Protein AF-A0A3M7QCR4-F1 (afdb_monomer_lite)

pLDDT: mean 70.13, std 14.11, range [39.06, 85.38]

Structure (mmCIF, N/CA/C/O backbone):
data_AF-A0A3M7QCR4-F1
#
_entry.id   AF-A0A3M7QCR4-F1
#
loop_
_atom_site.group_PDB
_atom_site.id
_atom_site.type_symbol
_atom_site.label_atom_id
_atom_site.label_alt_id
_atom_site.label_comp_id
_atom_site.label_asym_id
_atom_site.label_entity_id
_atom_site.label_seq_id
_atom_site.pdbx_PDB_ins_code
_atom_site.Cartn_x
_atom_site.Cartn_y
_atom_site.Cartn_z
_atom_site.occupancy
_atom_site.B_iso_or_equiv
_atom_site.auth_seq_id
_atom_site.auth_comp_id
_atom_site.auth_asym_id
_atom_site.auth_atom_id
_atom_site.pdbx_PDB_model_num
ATOM 1 N N . LYS A 1 1 ? -13.426 13.229 5.872 1.00 43.50 1 LYS A N 1
ATOM 2 C CA . LYS A 1 1 ? -12.928 11.834 5.905 1.00 43.50 1 LYS A CA 1
ATOM 3 C C . LYS A 1 1 ? -11.476 11.895 6.363 1.00 43.50 1 LYS A C 1
ATOM 5 O O . LYS A 1 1 ? -10.741 12.706 5.816 1.00 43.50 1 LYS A O 1
ATOM 10 N N . ASN A 1 2 ? -11.119 11.182 7.430 1.00 49.38 2 ASN A N 1
ATOM 11 C CA . ASN A 1 2 ? -9.786 11.215 8.039 1.00 49.38 2 ASN A CA 1
ATOM 12 C C . ASN A 1 2 ? -8.898 10.209 7.281 1.00 49.38 2 ASN A C 1
ATOM 14 O O . ASN A 1 2 ? -8.885 9.034 7.622 1.00 49.38 2 ASN A O 1
ATOM 18 N N . TYR A 1 3 ? -8.274 10.642 6.182 1.00 56.19 3 TYR A N 1
ATOM 19 C CA . TYR A 1 3 ? -7.534 9.762 5.257 1.00 56.19 3 TYR A CA 1
ATOM 20 C C . TYR A 1 3 ? -6.198 9.235 5.821 1.00 56.19 3 TYR A C 1
ATOM 22 O O . TYR A 1 3 ? -5.653 8.267 5.300 1.00 56.19 3 TYR A O 1
ATOM 30 N N . ASP A 1 4 ? -5.704 9.829 6.910 1.00 61.72 4 ASP A N 1
ATOM 31 C CA . ASP A 1 4 ? -4.441 9.461 7.562 1.00 61.72 4 ASP A CA 1
ATOM 32 C C . ASP A 1 4 ? -4.448 8.007 8.075 1.00 61.72 4 ASP A C 1
ATOM 34 O O . ASP A 1 4 ? -3.597 7.209 7.678 1.00 61.72 4 ASP A O 1
ATOM 38 N N . ASN A 1 5 ? -5.493 7.619 8.820 1.00 66.12 5 ASN A N 1
ATOM 39 C CA . ASN A 1 5 ? -5.667 6.243 9.301 1.00 66.12 5 ASN A CA 1
ATOM 40 C C . ASN A 1 5 ? -5.749 5.231 8.156 1.00 66.12 5 ASN A C 1
ATOM 42 O O . ASN A 1 5 ? -5.084 4.202 8.203 1.00 66.12 5 ASN A O 1
ATOM 46 N N . TYR A 1 6 ? -6.510 5.554 7.106 1.00 69.94 6 TYR A N 1
ATOM 47 C CA . TYR A 1 6 ? -6.704 4.647 5.977 1.00 69.94 6 TYR A CA 1
ATOM 48 C C . TYR A 1 6 ? -5.373 4.323 5.285 1.00 69.94 6 TYR A C 1
ATOM 50 O O . TYR A 1 6 ? -5.104 3.171 4.970 1.00 69.94 6 TYR A O 1
ATOM 58 N N . SER A 1 7 ? -4.492 5.316 5.122 1.00 73.19 7 SER A N 1
ATOM 59 C CA . SER A 1 7 ? -3.172 5.106 4.514 1.00 73.19 7 SER A CA 1
ATOM 60 C C . SER A 1 7 ? -2.248 4.210 5.355 1.00 73.19 7 SER A C 1
ATOM 62 O O . SER A 1 7 ? -1.520 3.385 4.801 1.00 73.19 7 SER A O 1
ATOM 64 N N . GLN A 1 8 ? -2.293 4.318 6.687 1.00 75.44 8 GLN A N 1
ATOM 65 C CA . GLN A 1 8 ? -1.507 3.459 7.578 1.00 75.44 8 GLN A CA 1
ATOM 66 C C . GLN A 1 8 ? -2.048 2.033 7.605 1.00 75.44 8 GLN A C 1
ATOM 68 O O . GLN A 1 8 ? -1.281 1.092 7.416 1.00 75.44 8 GLN A O 1
ATOM 73 N N . GLU A 1 9 ? -3.361 1.882 7.763 1.00 78.62 9 GLU A N 1
ATOM 74 C CA . GLU A 1 9 ? -4.028 0.582 7.794 1.00 78.62 9 GLU A CA 1
ATOM 75 C C . GLU A 1 9 ? -3.778 -0.205 6.503 1.00 78.62 9 GLU A C 1
ATOM 77 O O . GLU A 1 9 ? -3.486 -1.401 6.544 1.00 78.62 9 GLU A O 1
ATOM 82 N N . LEU A 1 10 ? -3.810 0.480 5.359 1.00 77.38 10 LEU A N 1
ATOM 83 C CA . LEU A 1 10 ? -3.570 -0.118 4.051 1.00 77.38 10 LEU A CA 1
ATOM 84 C C . LEU A 1 10 ? -2.084 -0.433 3.833 1.00 77.38 10 LEU A C 1
ATOM 86 O O . LEU A 1 10 ? -1.748 -1.474 3.274 1.00 77.38 10 LEU A O 1
ATOM 90 N N . LYS A 1 11 ? -1.170 0.394 4.350 1.00 77.75 11 LYS A N 1
ATOM 91 C CA . LYS A 1 11 ? 0.264 0.077 4.353 1.00 77.75 11 LYS A CA 1
ATOM 92 C C . LYS A 1 11 ? 0.563 -1.172 5.184 1.00 77.75 11 LYS A C 1
ATOM 94 O O . LYS A 1 11 ? 1.312 -2.033 4.732 1.00 77.75 11 LYS A O 1
ATOM 99 N N . GLU A 1 12 ? -0.015 -1.288 6.376 1.00 81.62 12 GLU A N 1
ATOM 100 C CA . GLU A 1 12 ? 0.134 -2.473 7.228 1.00 81.62 12 GLU A CA 1
ATOM 101 C C . GLU A 1 12 ? -0.482 -3.715 6.574 1.00 81.62 12 GLU A C 1
ATOM 103 O O . GLU A 1 12 ? 0.117 -4.790 6.615 1.00 81.62 12 GLU A O 1
ATOM 108 N N . ALA A 1 13 ? -1.620 -3.558 5.891 1.00 81.88 13 ALA A N 1
ATOM 109 C CA . ALA A 1 13 ? -2.211 -4.607 5.068 1.00 81.88 13 ALA A CA 1
ATOM 110 C C . ALA A 1 13 ? -1.249 -5.087 3.985 1.00 81.88 13 ALA A C 1
ATOM 112 O O . ALA A 1 13 ? -1.017 -6.288 3.845 1.00 81.88 13 ALA A O 1
ATOM 113 N N . CYS A 1 14 ? -0.678 -4.143 3.235 1.00 76.00 14 CYS A N 1
ATOM 114 C CA . CYS A 1 14 ? 0.242 -4.440 2.155 1.00 76.00 14 CYS A CA 1
ATOM 115 C C . CYS A 1 14 ? 1.493 -5.142 2.679 1.00 76.00 14 CYS A C 1
ATOM 117 O O . CYS A 1 14 ? 1.900 -6.129 2.091 1.00 76.00 14 CYS A O 1
ATOM 119 N N . LEU A 1 15 ? 2.054 -4.718 3.814 1.00 77.44 15 LEU A N 1
ATOM 120 C CA . LEU A 1 15 ? 3.196 -5.397 4.443 1.00 77.44 15 LEU A CA 1
ATOM 121 C C . LEU A 1 15 ? 2.847 -6.811 4.935 1.00 77.44 15 LEU A C 1
ATOM 123 O O . LEU A 1 15 ? 3.675 -7.714 4.879 1.00 77.44 15 LEU A O 1
ATOM 127 N N . ALA A 1 16 ? 1.621 -7.029 5.414 1.00 80.31 16 ALA A N 1
ATOM 128 C CA . ALA A 1 16 ? 1.168 -8.354 5.835 1.00 80.31 16 ALA A CA 1
ATOM 129 C C . ALA A 1 16 ? 0.913 -9.307 4.650 1.00 80.31 16 ALA A C 1
ATOM 131 O O . ALA A 1 16 ? 1.000 -10.528 4.812 1.00 80.31 16 ALA A O 1
ATOM 132 N N . PHE A 1 17 ? 0.576 -8.763 3.478 1.00 75.44 17 PHE A N 1
ATOM 133 C CA . PHE A 1 17 ? 0.349 -9.522 2.247 1.00 75.44 17 PHE A CA 1
ATOM 134 C C . PHE A 1 17 ? 1.632 -9.722 1.425 1.00 75.44 17 PHE A C 1
ATOM 136 O O . PHE A 1 17 ? 1.874 -10.831 0.944 1.00 75.44 17 PHE A O 1
ATOM 143 N N . ASP A 1 18 ? 2.488 -8.704 1.325 1.00 72.94 18 ASP A N 1
ATOM 144 C CA . ASP A 1 18 ? 3.772 -8.742 0.624 1.00 72.94 18 ASP A CA 1
ATOM 145 C C . ASP A 1 18 ? 4.811 -9.514 1.450 1.00 72.94 18 ASP A C 1
ATOM 147 O O . ASP A 1 18 ? 5.644 -8.960 2.164 1.00 72.94 18 ASP A O 1
ATOM 151 N N . ARG A 1 19 ? 4.777 -10.845 1.344 1.00 71.94 19 ARG A N 1
ATOM 152 C CA . ARG A 1 19 ? 5.758 -11.727 2.004 1.00 71.94 19 ARG A CA 1
ATOM 153 C C . ARG A 1 19 ? 7.193 -11.527 1.508 1.00 71.94 19 ARG A C 1
ATOM 155 O O . ARG A 1 19 ? 8.108 -12.075 2.120 1.00 71.94 19 ARG A O 1
ATOM 162 N N . GLN A 1 20 ? 7.382 -10.849 0.377 1.00 71.31 20 GLN A N 1
ATOM 163 C CA . GLN A 1 20 ? 8.680 -10.680 -0.276 1.00 71.31 20 GLN A CA 1
ATOM 164 C C . GLN A 1 20 ? 9.269 -9.276 -0.068 1.00 71.31 20 GLN A C 1
ATOM 166 O O . GLN A 1 20 ? 10.409 -9.056 -0.470 1.00 71.31 20 GLN A O 1
ATOM 171 N N . ASP A 1 21 ? 8.525 -8.367 0.570 1.00 67.81 21 ASP A N 1
ATOM 172 C CA . ASP A 1 21 ? 8.858 -6.951 0.767 1.00 67.81 21 ASP A CA 1
ATOM 173 C C . ASP A 1 21 ? 9.337 -6.280 -0.536 1.00 67.81 21 ASP A C 1
ATOM 175 O O . ASP A 1 21 ? 10.316 -5.535 -0.570 1.00 67.81 21 ASP A O 1
ATOM 179 N N . ILE A 1 22 ? 8.678 -6.598 -1.656 1.00 75.50 22 ILE A N 1
ATOM 180 C CA . ILE A 1 22 ? 9.052 -6.071 -2.979 1.00 75.50 22 ILE A CA 1
ATOM 181 C C . ILE A 1 22 ? 8.445 -4.691 -3.242 1.00 75.50 22 ILE A C 1
ATOM 183 O O . IL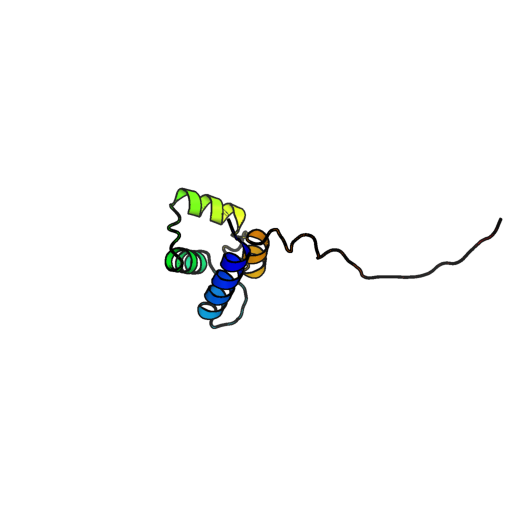E A 1 22 ? 8.944 -3.956 -4.098 1.00 75.50 22 ILE A O 1
ATOM 187 N N . GLY A 1 23 ? 7.379 -4.325 -2.523 1.00 78.19 23 GLY A N 1
ATOM 188 C CA . GLY A 1 23 ? 6.729 -3.017 -2.639 1.00 78.19 23 GLY A CA 1
ATOM 189 C C . GLY A 1 23 ? 5.960 -2.830 -3.951 1.00 78.19 23 GLY A C 1
ATOM 190 O O . GLY A 1 23 ? 5.583 -1.707 -4.302 1.00 78.19 23 GLY A O 1
ATOM 191 N N . VAL A 1 24 ? 5.724 -3.924 -4.678 1.00 81.81 24 VAL A N 1
ATOM 192 C CA . VAL A 1 24 ? 4.926 -3.974 -5.903 1.00 81.81 24 VAL A CA 1
ATOM 193 C C . VAL A 1 24 ? 3.930 -5.116 -5.795 1.00 81.81 24 VAL A C 1
ATOM 195 O O . VAL A 1 24 ? 4.297 -6.236 -5.459 1.00 81.81 24 VAL A O 1
ATOM 198 N N . MET A 1 25 ? 2.674 -4.831 -6.106 1.00 83.31 25 MET A N 1
ATOM 199 C CA . MET A 1 25 ? 1.586 -5.797 -6.030 1.00 83.31 25 MET A CA 1
ATOM 200 C C . MET A 1 25 ? 0.875 -5.904 -7.365 1.00 83.31 25 MET A C 1
ATOM 202 O O . MET A 1 25 ? 0.816 -4.952 -8.146 1.00 83.31 25 MET A O 1
ATOM 206 N N . ASP A 1 26 ? 0.326 -7.076 -7.636 1.00 85.19 26 ASP A N 1
ATOM 207 C CA . ASP A 1 26 ? -0.556 -7.269 -8.774 1.00 85.19 26 ASP A CA 1
ATOM 208 C C . ASP A 1 26 ? -1.969 -6.771 -8.429 1.00 85.19 26 ASP A C 1
ATOM 210 O O . ASP A 1 26 ? -2.371 -6.707 -7.265 1.00 85.19 26 ASP A O 1
ATOM 214 N N . PHE A 1 27 ? -2.739 -6.410 -9.455 1.00 83.00 27 PHE A N 1
ATOM 215 C CA . PHE A 1 27 ? -4.101 -5.891 -9.292 1.00 83.00 27 PHE A CA 1
ATOM 216 C C . PHE A 1 27 ? -5.003 -6.797 -8.443 1.00 83.00 27 PHE A C 1
ATOM 218 O O . PHE A 1 27 ? -5.794 -6.306 -7.640 1.00 83.00 27 PHE A O 1
ATOM 225 N N . ASP A 1 28 ? -4.859 -8.114 -8.592 1.00 83.62 28 ASP A N 1
ATOM 226 C CA . ASP A 1 28 ? -5.652 -9.079 -7.832 1.00 83.62 28 ASP A CA 1
ATOM 227 C C . ASP A 1 28 ? -5.316 -9.042 -6.333 1.00 83.62 28 ASP A C 1
ATOM 229 O O . ASP A 1 28 ? -6.218 -9.067 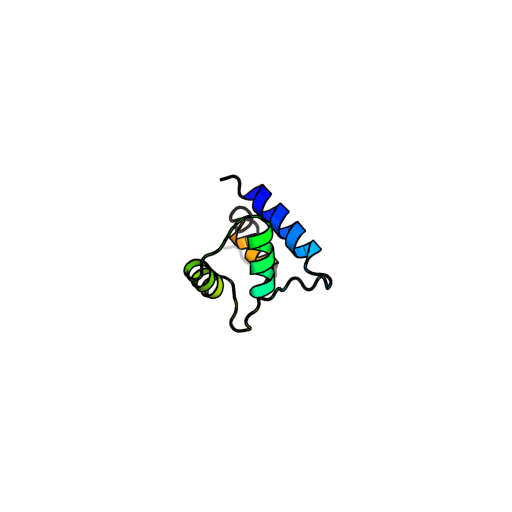-5.502 1.00 83.62 28 ASP A O 1
ATOM 233 N N . GLU A 1 29 ? -4.041 -8.868 -5.966 1.00 83.00 29 GLU A N 1
ATOM 234 C CA . GLU A 1 29 ? -3.636 -8.765 -4.558 1.00 83.00 29 GLU A CA 1
ATOM 235 C C . GLU A 1 29 ? -4.153 -7.480 -3.911 1.00 83.00 29 GLU A C 1
ATOM 237 O O . GLU A 1 29 ? -4.697 -7.510 -2.806 1.00 83.00 29 GLU A O 1
ATOM 242 N N . VAL A 1 30 ? -4.069 -6.356 -4.625 1.00 80.12 30 VAL A N 1
ATOM 243 C CA . VAL A 1 30 ? -4.612 -5.080 -4.139 1.00 80.12 30 VAL A CA 1
ATOM 244 C C . VAL A 1 30 ? -6.131 -5.157 -3.995 1.00 80.12 30 VAL A C 1
ATOM 246 O O . VAL A 1 30 ? -6.675 -4.712 -2.985 1.00 80.12 30 VAL A O 1
ATOM 249 N N . LYS A 1 31 ? -6.824 -5.799 -4.941 1.00 81.69 31 LYS A N 1
ATOM 250 C CA . LYS A 1 31 ? -8.264 -6.066 -4.844 1.00 81.69 31 LYS A CA 1
ATOM 251 C C . LYS A 1 31 ? -8.604 -6.895 -3.604 1.00 81.69 31 LYS A C 1
ATOM 253 O O . LYS A 1 31 ? -9.545 -6.550 -2.892 1.00 81.69 31 LYS A O 1
ATOM 258 N N . GLN A 1 32 ? -7.843 -7.954 -3.320 1.00 82.69 32 GLN A N 1
ATOM 259 C CA . GLN A 1 32 ? -8.033 -8.772 -2.116 1.00 82.69 32 GLN A CA 1
ATOM 260 C C . GLN A 1 32 ? -7.866 -7.939 -0.842 1.00 82.69 32 GLN A C 1
ATOM 262 O O . GLN A 1 32 ? -8.670 -8.079 0.077 1.00 82.69 32 GLN A O 1
ATOM 267 N N . ILE A 1 33 ? -6.868 -7.052 -0.791 1.00 80.31 33 ILE A N 1
ATOM 268 C CA . ILE A 1 33 ? -6.646 -6.143 0.340 1.00 80.31 33 ILE A CA 1
ATOM 269 C C . ILE A 1 33 ? -7.833 -5.188 0.503 1.00 80.31 33 ILE A C 1
ATOM 271 O O . ILE A 1 33 ? -8.417 -5.138 1.583 1.00 80.31 33 ILE A O 1
ATOM 275 N N . LEU A 1 34 ? -8.252 -4.496 -0.557 1.00 77.81 34 LEU A N 1
ATOM 276 C CA . LEU A 1 34 ? -9.375 -3.549 -0.514 1.00 77.81 34 LEU A CA 1
ATOM 277 C C . LEU A 1 34 ? -10.682 -4.220 -0.064 1.00 77.81 34 LEU A C 1
ATOM 279 O O . LEU A 1 34 ? -11.373 -3.710 0.821 1.00 77.81 34 LEU A O 1
ATOM 283 N N . MET A 1 35 ? -10.957 -5.428 -0.567 1.00 79.50 35 MET A N 1
ATOM 284 C CA . MET A 1 35 ? -12.100 -6.237 -0.133 1.00 79.50 35 MET A CA 1
ATOM 285 C C . MET A 1 35 ? -12.015 -6.624 1.347 1.00 79.50 35 MET A C 1
ATOM 287 O O . MET A 1 35 ? -13.025 -6.606 2.051 1.00 79.50 35 MET A O 1
ATOM 291 N N . LYS A 1 36 ? -10.818 -6.951 1.848 1.00 74.56 36 LYS A N 1
ATOM 292 C CA . LYS A 1 36 ? -10.601 -7.332 3.252 1.00 74.56 36 LYS A CA 1
ATOM 293 C C . LYS A 1 36 ? -10.845 -6.178 4.225 1.00 74.56 36 LYS A C 1
ATOM 295 O O . LYS A 1 36 ? -11.275 -6.427 5.347 1.00 74.56 36 LYS A O 1
ATOM 300 N N . TYR A 1 37 ? -10.577 -4.947 3.794 1.00 70.31 37 TYR A N 1
ATOM 301 C CA . TYR A 1 37 ? -10.790 -3.726 4.579 1.00 70.31 37 TYR A CA 1
ATOM 302 C C . TYR A 1 37 ? -12.209 -3.150 4.431 1.00 70.31 37 TYR A C 1
ATOM 304 O O . TYR A 1 37 ? -12.535 -2.148 5.063 1.00 70.31 37 TYR A O 1
ATOM 312 N N . GLY A 1 38 ? -13.086 -3.828 3.680 1.00 58.97 38 GLY A N 1
ATOM 313 C CA . GLY A 1 38 ? -14.523 -3.551 3.645 1.00 58.97 38 GLY A CA 1
ATOM 314 C C . GLY A 1 38 ? -14.989 -2.696 2.469 1.00 58.97 38 GLY A C 1
ATOM 315 O O . GLY A 1 38 ? -16.160 -2.320 2.439 1.00 58.97 38 GLY A O 1
ATOM 316 N N . GLU A 1 39 ? -14.119 -2.411 1.497 1.00 65.88 39 GLU A N 1
ATOM 317 C CA . GLU A 1 39 ? -14.494 -1.693 0.281 1.00 65.88 39 GLU A CA 1
ATOM 318 C C . GLU A 1 39 ? -14.695 -2.704 -0.858 1.00 65.88 39 GLU A C 1
ATOM 320 O O . GLU A 1 39 ? -13.750 -3.285 -1.395 1.00 65.88 39 GLU A O 1
ATOM 325 N N . GLN A 1 40 ? -15.958 -2.981 -1.196 1.00 65.81 40 GLN A N 1
ATOM 326 C CA . GLN A 1 40 ? -16.287 -3.721 -2.411 1.00 65.81 40 GLN A CA 1
ATOM 327 C C . GLN A 1 40 ? -16.187 -2.758 -3.591 1.00 65.81 40 GLN A C 1
ATOM 329 O O . GLN A 1 40 ? -17.073 -1.934 -3.788 1.00 65.81 40 GLN A O 1
ATOM 334 N N . LEU A 1 41 ? -15.107 -2.865 -4.361 1.00 72.56 41 LEU A N 1
ATOM 335 C CA . LEU A 1 41 ? -15.035 -2.218 -5.665 1.00 72.56 41 LEU A CA 1
ATOM 336 C C . LEU A 1 41 ? -15.899 -3.005 -6.655 1.00 72.56 41 LEU A C 1
ATOM 338 O O . LEU A 1 41 ? -15.682 -4.207 -6.852 1.00 72.56 41 LEU A O 1
ATOM 342 N N . ASP A 1 42 ? -16.865 -2.329 -7.268 1.00 80.25 42 ASP A N 1
ATOM 343 C CA . ASP A 1 42 ? -17.626 -2.853 -8.398 1.00 80.25 42 ASP A CA 1
ATOM 344 C C . ASP A 1 42 ? -16.755 -2.900 -9.662 1.00 80.25 42 ASP A C 1
ATOM 346 O O . ASP A 1 42 ? -15.694 -2.278 -9.736 1.00 80.25 42 ASP A O 1
ATOM 350 N N . GLU A 1 43 ? -17.191 -3.644 -10.682 1.00 79.56 43 GLU A N 1
ATOM 351 C 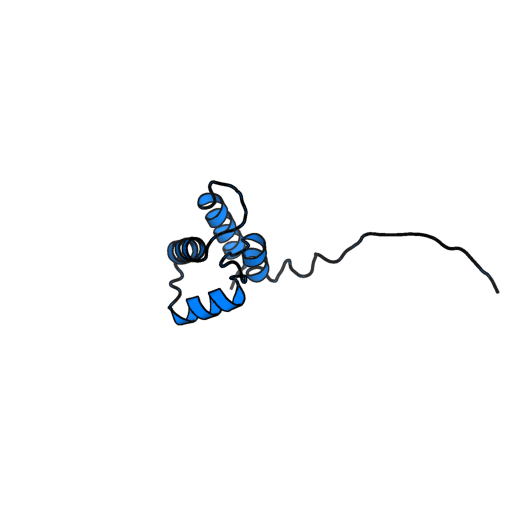CA . GLU A 1 43 ? -16.418 -3.822 -11.923 1.00 79.56 43 GLU A CA 1
ATOM 352 C C . GLU A 1 43 ? -16.048 -2.486 -12.590 1.00 79.56 43 GLU A C 1
ATOM 354 O O . GLU A 1 43 ? -14.931 -2.342 -13.078 1.00 79.56 43 GLU A O 1
ATOM 359 N N . ASN A 1 44 ? -16.928 -1.481 -12.522 1.00 84.00 44 ASN A N 1
ATOM 360 C CA . ASN A 1 44 ? -16.638 -0.136 -13.031 1.00 84.00 44 ASN A CA 1
ATOM 361 C C . ASN A 1 44 ? -15.531 0.573 -12.235 1.00 84.00 44 ASN A C 1
ATOM 363 O O . ASN A 1 44 ? -14.627 1.166 -12.824 1.00 84.00 44 ASN A O 1
ATOM 367 N N . ASP A 1 45 ? -15.579 0.511 -10.902 1.00 81.69 45 ASP A N 1
ATOM 368 C CA . ASP A 1 45 ? -14.549 1.113 -10.052 1.00 81.69 45 ASP A CA 1
ATOM 369 C C . ASP A 1 45 ? -13.210 0.388 -10.218 1.00 81.69 45 ASP A C 1
ATOM 371 O O . ASP A 1 45 ? -12.161 1.023 -10.218 1.00 81.69 45 ASP A O 1
ATOM 375 N N . LEU A 1 46 ? -13.238 -0.929 -10.433 1.00 79.44 46 LEU A N 1
ATOM 376 C CA . LEU A 1 46 ? -12.070 -1.750 -10.757 1.00 79.44 46 LEU A CA 1
ATOM 377 C C . LEU A 1 46 ? -11.421 -1.337 -12.084 1.00 79.44 46 LEU A C 1
ATOM 379 O O . LEU A 1 46 ? -10.193 -1.277 -12.153 1.00 79.44 46 LEU A O 1
ATOM 383 N N . GLU A 1 47 ? -12.207 -1.047 -13.125 1.00 83.94 47 GLU A N 1
ATOM 384 C CA . GLU A 1 47 ? -11.683 -0.555 -14.406 1.00 83.94 47 GLU A CA 1
ATOM 385 C C . GLU A 1 47 ? -11.046 0.828 -14.264 1.00 83.94 47 GLU A C 1
ATOM 387 O O . GLU A 1 47 ? -9.919 1.032 -14.718 1.00 83.94 47 GLU A O 1
ATOM 392 N N . LEU A 1 48 ? -11.715 1.750 -13.566 1.00 82.31 48 LEU A N 1
ATOM 393 C CA . LEU A 1 48 ? -11.180 3.087 -13.313 1.00 82.31 48 LEU A CA 1
ATOM 394 C C . LEU A 1 48 ? -9.908 3.026 -12.456 1.00 82.31 48 LEU A C 1
ATOM 396 O O . LEU A 1 48 ? -8.915 3.696 -12.740 1.00 82.31 48 LEU A O 1
ATOM 400 N N . PHE A 1 49 ? -9.913 2.179 -11.429 1.00 80.56 49 PHE A N 1
ATOM 401 C CA . PHE A 1 49 ? -8.763 1.939 -10.568 1.00 80.56 49 PHE A CA 1
ATOM 402 C C . PHE A 1 49 ? -7.587 1.369 -11.357 1.00 80.56 49 PHE A C 1
ATOM 404 O O . PHE A 1 49 ? -6.450 1.802 -11.180 1.00 80.56 49 PHE A O 1
ATOM 411 N N . LYS A 1 50 ? -7.851 0.414 -12.250 1.00 82.81 50 LYS A N 1
ATOM 412 C CA . LYS A 1 50 ? -6.831 -0.175 -13.111 1.00 82.81 50 LYS A CA 1
ATOM 413 C C . LYS A 1 50 ? -6.214 0.883 -14.024 1.00 82.81 50 LYS A C 1
ATOM 415 O O . LYS A 1 50 ? -5.000 0.998 -14.047 1.00 82.81 50 LYS A O 1
ATOM 420 N N . ASP A 1 51 ? -7.017 1.697 -14.696 1.00 83.56 51 ASP A N 1
ATOM 421 C CA . ASP A 1 51 ? -6.503 2.765 -15.566 1.00 83.56 51 ASP A CA 1
ATOM 422 C C . ASP A 1 51 ? -5.670 3.810 -14.797 1.00 83.56 51 ASP A C 1
ATOM 424 O O . ASP A 1 51 ? -4.681 4.333 -15.305 1.00 83.56 51 ASP A O 1
ATOM 428 N N . THR A 1 52 ? -6.024 4.064 -13.533 1.00 82.88 52 THR A N 1
ATOM 429 C CA . THR A 1 52 ? -5.389 5.114 -12.720 1.00 82.88 52 THR A CA 1
ATOM 430 C C . THR A 1 52 ? -4.126 4.641 -11.987 1.00 82.88 52 THR A C 1
ATOM 432 O O . THR A 1 52 ? -3.165 5.400 -11.859 1.00 82.88 52 THR A O 1
ATOM 435 N N . PHE A 1 53 ? -4.115 3.403 -11.482 1.00 79.25 53 PHE A N 1
ATOM 436 C CA . PHE A 1 53 ? -3.078 2.895 -10.568 1.00 79.25 53 PHE A CA 1
ATOM 437 C C . PHE A 1 53 ? -2.261 1.729 -11.127 1.00 79.25 53 PHE A C 1
ATOM 439 O O . PHE A 1 53 ? -1.164 1.453 -10.629 1.00 79.25 53 PHE A O 1
ATOM 446 N N . VAL A 1 54 ? -2.775 1.015 -12.132 1.00 85.12 54 VAL A N 1
ATOM 447 C CA . VAL A 1 54 ? -2.052 -0.090 -12.763 1.00 85.12 54 VAL A CA 1
ATOM 448 C C . VAL A 1 54 ? -1.213 0.471 -13.902 1.00 85.12 54 VAL A C 1
ATOM 450 O O . VAL A 1 54 ? -1.719 1.065 -14.847 1.00 85.12 54 VAL A O 1
ATOM 453 N N . ASN A 1 55 ? 0.100 0.264 -13.820 1.00 81.69 55 ASN A N 1
ATOM 454 C CA . ASN A 1 55 ? 1.003 0.627 -14.908 1.00 81.69 55 ASN A CA 1
ATOM 455 C C . ASN A 1 55 ? 0.870 -0.338 -16.095 1.00 81.69 55 ASN A C 1
ATOM 457 O O . ASN A 1 55 ? 0.326 -1.432 -15.967 1.00 81.69 55 ASN A O 1
ATOM 461 N N . ASP A 1 56 ? 1.495 0.012 -17.221 1.00 79.31 56 ASP A N 1
ATOM 462 C CA . ASP A 1 56 ? 1.525 -0.771 -18.474 1.00 79.31 56 ASP A CA 1
ATOM 463 C C . ASP A 1 56 ? 1.984 -2.243 -18.293 1.00 79.31 56 ASP A C 1
ATOM 465 O O . ASP A 1 56 ? 1.672 -3.122 -19.088 1.00 79.31 56 ASP A O 1
ATOM 469 N N . SER A 1 57 ? 2.684 -2.537 -17.190 1.00 81.44 57 SER A N 1
ATOM 470 C CA . SER A 1 57 ? 3.141 -3.883 -16.803 1.00 81.44 57 SER A CA 1
ATOM 471 C C . SER A 1 57 ? 2.091 -4.718 -16.039 1.00 81.44 57 SER A C 1
ATOM 473 O O . SER A 1 57 ? 2.346 -5.866 -15.683 1.00 81.44 57 SER A O 1
ATOM 475 N N . GLY A 1 58 ? 0.917 -4.158 -15.729 1.00 80.94 58 GLY A N 1
ATOM 476 C CA . GLY A 1 58 ? -0.115 -4.828 -14.928 1.00 80.94 58 GLY A CA 1
ATOM 477 C C . GLY A 1 58 ? 0.139 -4.807 -13.414 1.00 80.94 58 GLY A C 1
ATOM 478 O O . GLY A 1 58 ? -0.561 -5.490 -12.668 1.00 80.94 58 GLY A O 1
ATOM 479 N N . LYS A 1 59 ? 1.127 -4.023 -12.960 1.00 84.19 59 LYS A N 1
ATOM 480 C CA . LYS A 1 59 ? 1.567 -3.945 -11.561 1.00 84.19 59 LYS A CA 1
ATOM 481 C C . LYS A 1 59 ? 1.274 -2.587 -10.938 1.00 84.19 59 LYS A C 1
ATOM 483 O O . LYS A 1 59 ? 1.339 -1.556 -11.611 1.00 84.19 59 LYS A O 1
ATOM 488 N N . ILE A 1 60 ? 1.015 -2.610 -9.638 1.00 85.38 60 ILE A N 1
ATOM 489 C CA . ILE A 1 60 ? 0.735 -1.455 -8.789 1.00 85.38 60 ILE A CA 1
ATOM 490 C C . ILE A 1 60 ? 1.921 -1.261 -7.854 1.00 85.38 60 ILE A C 1
ATOM 492 O O . ILE A 1 60 ? 2.385 -2.199 -7.206 1.00 85.38 60 ILE A O 1
ATOM 496 N N . ILE A 1 61 ? 2.417 -0.030 -7.780 1.00 85.19 61 ILE A N 1
ATOM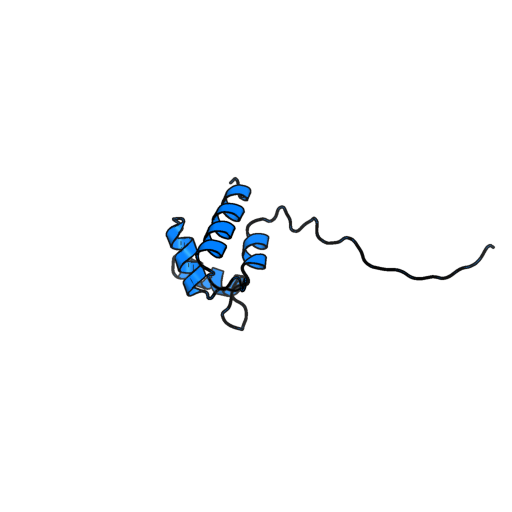 497 C CA . ILE A 1 61 ? 3.487 0.334 -6.854 1.00 85.19 61 ILE A CA 1
ATOM 498 C C . ILE A 1 61 ? 2.816 0.770 -5.555 1.00 85.19 61 ILE A C 1
ATOM 500 O O . ILE A 1 61 ? 2.147 1.801 -5.527 1.00 85.19 61 ILE A O 1
ATOM 504 N N . VAL A 1 62 ? 2.992 -0.009 -4.485 1.00 79.69 62 VAL A N 1
ATOM 505 C CA . VAL A 1 62 ? 2.317 0.230 -3.197 1.00 79.69 62 VAL A CA 1
ATOM 506 C C . VAL A 1 62 ? 2.636 1.629 -2.666 1.00 79.69 62 VAL A C 1
ATOM 508 O O . VAL A 1 62 ? 1.750 2.331 -2.193 1.00 79.69 62 VAL A O 1
ATOM 511 N N . ASP A 1 63 ? 3.886 2.070 -2.800 1.00 78.69 63 ASP A N 1
ATOM 512 C CA . ASP A 1 63 ? 4.318 3.399 -2.360 1.00 78.69 63 ASP A CA 1
ATOM 513 C C . ASP A 1 63 ? 3.601 4.539 -3.109 1.00 78.69 63 ASP A C 1
ATOM 515 O O . ASP A 1 63 ? 3.222 5.535 -2.494 1.00 78.69 63 ASP A O 1
ATOM 519 N N . ASP A 1 64 ? 3.357 4.381 -4.416 1.00 80.62 64 ASP A N 1
ATOM 520 C CA . ASP A 1 64 ? 2.606 5.361 -5.212 1.00 80.62 64 ASP A CA 1
ATOM 521 C C . ASP A 1 64 ? 1.123 5.359 -4.830 1.00 80.62 64 ASP A C 1
ATOM 523 O O . ASP A 1 64 ? 0.535 6.413 -4.597 1.00 80.62 64 ASP A O 1
ATOM 527 N N . PHE A 1 65 ? 0.548 4.168 -4.649 1.00 79.00 65 PHE A N 1
ATOM 528 C CA . PHE A 1 65 ? -0.836 4.006 -4.222 1.00 79.00 65 PHE A CA 1
ATOM 529 C C . PHE A 1 65 ? -1.112 4.700 -2.879 1.00 79.00 65 PHE A C 1
ATOM 531 O O . PHE A 1 65 ? -2.029 5.513 -2.766 1.00 79.00 65 PHE A O 1
ATOM 538 N N . ILE A 1 66 ? -0.269 4.456 -1.872 1.00 77.69 66 ILE A N 1
ATOM 539 C CA . ILE A 1 66 ? -0.386 5.084 -0.548 1.00 77.69 66 ILE A CA 1
ATOM 540 C C . ILE A 1 66 ? -0.182 6.606 -0.629 1.00 77.69 66 ILE A C 1
ATOM 542 O O . ILE A 1 66 ? -0.883 7.351 0.059 1.00 77.69 66 ILE A O 1
ATOM 546 N N . LYS A 1 67 ? 0.724 7.093 -1.490 1.00 77.25 67 LYS A N 1
ATOM 547 C CA . LYS A 1 67 ? 0.928 8.535 -1.727 1.00 77.25 67 LYS A CA 1
ATOM 548 C C . LYS A 1 67 ? -0.278 9.208 -2.366 1.00 77.25 67 LYS A C 1
ATOM 550 O O . LYS A 1 67 ? -0.623 10.319 -1.976 1.00 77.25 67 LYS A O 1
ATOM 555 N N . GLN A 1 68 ? -0.923 8.560 -3.329 1.00 75.31 68 GLN A N 1
ATOM 556 C CA . GLN A 1 68 ? -2.137 9.092 -3.945 1.00 75.31 68 GLN A CA 1
ATOM 557 C C . GLN A 1 68 ? -3.322 9.092 -2.969 1.00 75.31 68 GLN A C 1
ATOM 559 O O . GLN A 1 68 ? -4.135 10.015 -2.990 1.00 75.31 68 GLN A O 1
ATOM 564 N N . LEU A 1 69 ? -3.392 8.106 -2.068 1.00 72.69 69 LEU A N 1
ATOM 565 C CA . LEU A 1 69 ? -4.398 8.051 -1.003 1.00 72.69 69 LEU A CA 1
ATOM 566 C C . LEU A 1 69 ? -4.148 9.052 0.133 1.00 72.69 69 LEU A C 1
ATOM 568 O O . LEU A 1 69 ? -5.102 9.476 0.789 1.00 72.69 69 LEU A O 1
ATOM 572 N N . ASN A 1 70 ? -2.894 9.451 0.360 1.00 69.12 70 ASN A N 1
ATOM 573 C CA . ASN A 1 70 ? -2.531 10.490 1.315 1.00 69.12 70 ASN A CA 1
ATOM 574 C C . ASN A 1 70 ? -2.031 11.756 0.594 1.00 69.12 70 ASN A C 1
ATOM 576 O O . ASN A 1 70 ? -0.824 12.016 0.547 1.00 69.12 70 ASN A O 1
ATOM 580 N N . PRO A 1 71 ? -2.942 12.607 0.082 1.00 60.41 71 PRO A N 1
ATOM 581 C CA . PRO A 1 71 ? -2.555 13.837 -0.606 1.00 60.41 71 PRO A CA 1
ATOM 582 C C . PRO A 1 71 ? -1.822 14.843 0.301 1.00 60.41 71 PRO A C 1
ATOM 584 O O . PRO A 1 71 ? -1.363 15.874 -0.186 1.00 60.41 71 PRO A O 1
ATOM 587 N N . MET A 1 72 ? -1.692 14.571 1.606 1.00 55.47 72 MET A N 1
ATOM 588 C CA . MET A 1 72 ? -1.056 15.466 2.572 1.00 55.47 72 MET A CA 1
ATOM 589 C C . MET A 1 72 ? 0.484 15.392 2.571 1.00 55.47 72 MET A C 1
ATOM 591 O O . MET A 1 72 ? 1.121 16.326 3.052 1.00 55.47 72 MET A O 1
ATOM 595 N N . ASP A 1 73 ? 1.097 14.353 1.981 1.00 50.31 73 ASP A N 1
ATOM 596 C CA . ASP A 1 73 ? 2.568 14.211 1.909 1.00 50.31 73 ASP A CA 1
ATOM 597 C C . ASP A 1 73 ? 3.172 14.642 0.553 1.00 50.31 73 ASP A C 1
ATOM 599 O O . ASP A 1 73 ? 4.358 14.971 0.453 1.00 50.31 73 ASP A O 1
ATOM 603 N N . ALA A 1 74 ? 2.349 14.749 -0.499 1.00 51.06 74 ALA A N 1
ATOM 604 C CA . ALA A 1 74 ? 2.810 15.108 -1.845 1.00 51.06 74 ALA A CA 1
ATOM 605 C C . ALA A 1 74 ? 3.403 16.535 -1.953 1.00 51.06 74 ALA A C 1
ATOM 607 O O . ALA A 1 74 ? 4.105 16.840 -2.921 1.00 51.06 74 ALA A 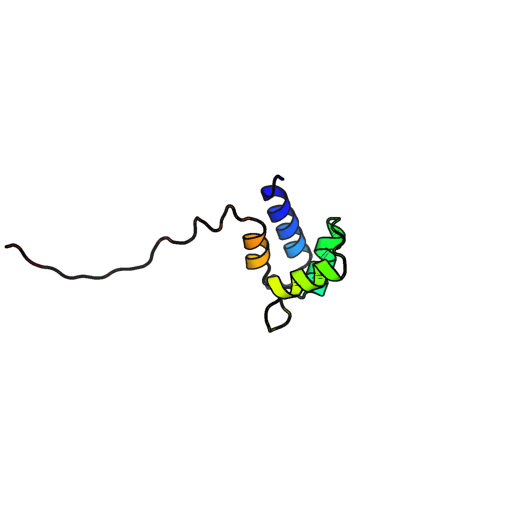O 1
ATOM 608 N N . GLU A 1 75 ? 3.199 17.401 -0.951 1.00 47.78 75 GLU A N 1
ATOM 609 C CA . GLU A 1 75 ? 3.744 18.768 -0.922 1.00 47.78 75 GLU A CA 1
ATOM 610 C C . GLU A 1 75 ? 5.103 18.907 -0.187 1.00 47.78 75 GLU A C 1
ATOM 612 O O . GLU A 1 75 ? 5.700 19.984 -0.195 1.00 47.78 75 GLU A O 1
ATOM 617 N N . SER A 1 76 ? 5.688 17.841 0.383 1.00 49.31 76 SER A N 1
ATOM 618 C CA . SER A 1 76 ? 6.962 17.953 1.139 1.00 49.31 76 SER A CA 1
ATOM 619 C C . SER A 1 76 ? 8.233 17.558 0.347 1.00 49.31 76 SER A C 1
ATOM 621 O O . SER A 1 76 ? 9.363 17.849 0.750 1.00 49.31 76 SER A O 1
ATOM 623 N N . GLY A 1 77 ? 8.098 16.962 -0.844 1.00 47.88 77 GLY A N 1
ATOM 624 C CA . GLY A 1 77 ? 9.197 16.268 -1.542 1.00 47.88 77 GLY A CA 1
ATOM 625 C C . GLY A 1 77 ? 10.106 17.057 -2.503 1.00 47.88 77 GLY A C 1
ATOM 626 O O . GLY A 1 77 ? 11.004 16.460 -3.095 1.00 47.88 77 GLY A O 1
ATOM 627 N N . LYS A 1 78 ? 9.950 18.377 -2.698 1.00 47.84 78 LYS A N 1
ATOM 628 C CA . LYS A 1 78 ? 10.862 19.178 -3.556 1.00 47.84 78 LYS A CA 1
ATOM 629 C C . LYS A 1 78 ? 11.764 20.119 -2.752 1.00 47.84 78 LYS A C 1
ATOM 631 O O . LYS A 1 78 ? 11.694 21.337 -2.894 1.00 47.84 78 LYS A O 1
ATOM 636 N N . LYS A 1 79 ? 12.716 19.576 -1.980 1.00 47.97 79 LYS A N 1
ATOM 637 C CA . LYS A 1 79 ? 13.941 20.321 -1.616 1.00 47.97 79 LYS A CA 1
ATOM 638 C C . LYS A 1 79 ? 15.232 19.504 -1.792 1.00 47.97 79 LYS A C 1
ATOM 640 O O . LYS A 1 79 ? 15.601 18.702 -0.948 1.00 47.97 79 LYS A O 1
ATOM 645 N N . LYS A 1 80 ? 15.979 19.941 -2.820 1.00 56.97 80 LYS A N 1
ATOM 646 C CA . LYS A 1 80 ? 17.452 20.071 -2.944 1.00 56.97 80 LYS A CA 1
ATOM 647 C C . LYS A 1 80 ? 18.321 18.861 -3.331 1.00 56.97 80 LYS A C 1
ATOM 649 O O . LYS A 1 80 ? 18.452 17.912 -2.575 1.00 56.97 80 LYS A O 1
ATOM 654 N N . LYS A 1 81 ? 19.108 19.077 -4.401 1.00 42.47 81 LYS A N 1
ATOM 655 C CA . LYS A 1 81 ? 20.582 18.889 -4.572 1.00 42.47 81 LYS A CA 1
ATOM 656 C C . LYS A 1 81 ? 20.935 19.369 -5.998 1.00 42.47 81 LYS A C 1
ATOM 658 O O . LYS A 1 81 ? 20.175 19.057 -6.898 1.00 42.47 81 LYS A O 1
ATOM 663 N N . GLY A 1 82 ? 21.977 20.119 -6.369 1.00 39.44 82 GLY A N 1
ATOM 664 C CA . GLY A 1 82 ? 23.165 20.794 -5.811 1.00 39.44 82 GLY A CA 1
ATOM 665 C C . GLY A 1 82 ? 23.812 21.510 -7.035 1.00 39.44 82 GLY A C 1
ATOM 666 O O . GLY A 1 82 ? 23.656 21.038 -8.150 1.00 39.44 82 GLY A O 1
ATOM 667 N N . GLY A 1 83 ? 24.340 22.737 -6.997 1.00 39.06 83 GLY A N 1
ATOM 668 C CA . GLY A 1 83 ? 25.602 23.152 -6.384 1.00 39.06 83 GLY A CA 1
ATOM 669 C C . GLY A 1 83 ? 26.767 23.198 -7.397 1.00 39.06 83 GLY A C 1
ATOM 670 O O . GLY A 1 83 ? 27.351 22.152 -7.639 1.00 39.06 83 GLY A O 1
ATOM 671 N N . LYS A 1 84 ? 27.157 24.387 -7.914 1.00 41.38 84 LYS A N 1
ATOM 672 C CA . LYS A 1 84 ? 28.567 24.868 -8.038 1.00 41.38 84 LYS A CA 1
ATOM 673 C C . LYS A 1 84 ? 28.734 26.204 -8.808 1.00 41.38 84 LYS A C 1
ATOM 675 O O . LYS A 1 84 ? 28.449 26.270 -9.990 1.00 41.38 84 LYS A O 1
ATOM 680 N N . LYS A 1 85 ? 29.366 27.161 -8.103 1.00 41.66 85 LYS A N 1
ATOM 681 C CA . LYS A 1 85 ? 30.465 28.093 -8.482 1.00 41.66 85 LYS A CA 1
ATOM 682 C C . LYS A 1 85 ? 30.314 29.145 -9.604 1.00 41.66 85 LYS A C 1
ATOM 684 O O . LYS A 1 85 ? 30.056 28.820 -10.750 1.00 41.66 85 LYS A O 1
ATOM 689 N N . GLY A 1 86 ? 30.758 30.366 -9.262 1.00 41.56 86 GLY A N 1
ATOM 690 C CA . GLY A 1 86 ? 31.307 31.385 -10.176 1.00 41.56 86 GLY A CA 1
ATOM 691 C C . GLY A 1 86 ? 30.771 32.789 -9.860 1.00 41.56 86 GLY A C 1
ATOM 692 O O . GLY A 1 86 ? 29.680 33.118 -10.288 1.00 41.56 86 GLY A O 1
ATOM 693 N N . SER A 1 87 ? 31.339 33.559 -8.927 1.00 52.53 87 SER A N 1
ATOM 694 C CA . SER A 1 87 ? 32.523 34.429 -9.094 1.00 52.53 87 SER A CA 1
ATOM 695 C C . SER A 1 87 ? 32.313 35.626 -10.041 1.00 52.53 87 SER A C 1
ATOM 697 O O . SER A 1 87 ? 32.294 35.457 -11.252 1.00 52.53 87 SER A O 1
ATOM 699 N N . GLY A 1 88 ? 32.327 36.842 -9.473 1.00 49.25 88 GLY A N 1
ATOM 700 C CA . GLY A 1 88 ? 32.547 38.118 -10.180 1.00 49.25 88 GLY A CA 1
ATOM 701 C C . GLY A 1 88 ? 31.259 38.836 -10.611 1.00 49.25 88 GLY A C 1
ATOM 702 O O . GLY A 1 88 ? 30.303 38.200 -11.007 1.00 49.25 88 GLY A O 1
ATOM 703 N N . LYS A 1 89 ? 31.148 40.164 -10.590 1.00 50.97 89 LYS A N 1
ATOM 704 C CA . LYS A 1 89 ? 32.153 41.217 -10.436 1.00 50.97 89 LYS A CA 1
ATOM 705 C C . LYS A 1 89 ? 31.402 42.531 -10.184 1.00 50.97 89 LYS A C 1
ATOM 707 O O . LYS A 1 89 ? 30.391 42.789 -10.826 1.00 50.97 89 LYS A O 1
ATOM 712 N N . LYS A 1 90 ? 31.929 43.340 -9.261 1.00 53.09 90 LYS A N 1
ATOM 713 C CA . LYS A 1 90 ? 31.636 44.773 -9.107 1.00 53.09 90 LYS A CA 1
ATOM 714 C C . LYS A 1 90 ? 31.549 45.473 -10.470 1.00 53.09 90 LYS A C 1
ATOM 716 O O . LYS A 1 90 ? 32.498 45.341 -11.250 1.00 53.09 90 LYS A O 1
ATOM 721 N N . LYS A 1 91 ? 30.539 46.318 -10.664 1.00 52.19 91 LYS A N 1
ATOM 722 C CA . LYS A 1 91 ? 30.742 47.666 -11.200 1.00 52.19 91 LYS A CA 1
ATOM 723 C C . LYS A 1 91 ? 29.620 48.588 -10.753 1.00 52.19 91 LYS A C 1
ATOM 725 O O . LYS A 1 91 ? 28.464 48.125 -10.788 1.00 52.19 91 LYS A O 1
#

Secondary structure (DSSP, 8-state):
--HHHHHHHHHHHHHHH-TT--SEEEHHHHHHHHHHTT----HHHHHHHHHHH--TTSEEEHHHHHHHH-TTTTTS---------------

Organism: Brachionus plicatilis (NCBI:txid10195)

InterPro domains:
  IPR002048 EF-hand domain [PS50222] (5-40)
  IPR011992 EF-hand domain pair [SSF47473] (7-72)

Sequence (91 aa):
KNYDNYSQELKEACLAFDRQDIGVMDFDEVKQILMKYGEQLDENDLELFKDTFVNDSGKIIVDDFIKQLNPMDAESGKKKKGGKKGSGKKK

Radius of gyration: 19.31 Å; chains: 1; bounding box: 50×59×28 Å

Foldseek 3Di:
DPLPVVLVLLVVLCVVQCPPPPQKDALVSSCVSCVVVPDDDDPVSSVVCCVVAQDPVRMGRNVVVSCVSCVPCPPPPDDDDDDDDDDDDDD

=== Feature glossary ===
Legend for the data blocks above and below:

— What the protein is —

The amino-acid sequence is the protein's primary structure: the linear order of residues from the N-terminus to the C-terminus, written in one-letter code. Everything else here — the 3D coordinates, the secondary structure, the domain annotations — is ultimately a consequence of this string.

Database cross-references. InterPro integrates a dozen domain/family signature databases into unified entries with residue-range hits. GO terms attach function/process/location labels with evidence codes. CATH codes position the fold in a four-level structural taxonomy. Organism is the NCBI-taxonomy species name.

— Where its atoms are —

The mmCIF block holds the 3D Cartesian coordinates of each backbone atom (N, Cα, C, O) in ångströms. mmCIF is the PDB's canonical archive format — a tagged-loop text representation of the atomic model.

The six renders are orthographic views along the three Cartesian axes in both directions. Representation (cartoon, sticks, or surface) and color scheme (sequence-rainbow or by-chain) vary across proteins so the training set covers all the common visualization conventions.

— Local backbone conformation —

Secondary structure is the local, repeating backbone conformation. DSSP classifies it into eight states by reading the hydrogen-bond network: three helix types (H, G, I), two β types (E, B), two non-regular types (T, S), and unstructured coil (-).

SS3 is a coarse helix/strand/coil call (letters a/b/c) made by the P-SEA algorithm from inter-Cα distances and dihedrals. It is less detailed than DSSP but needs only Cα positions.

Backbone dihedral angles. Every residue except chain termini has a φ (preceding-C → N → Cα → C) and a ψ (N → Cα → C → next-N). They are reported in degrees following the IUPAC sign convention. Secondary structure is essentially a statement about which (φ, ψ) basin each residue occupies.

— Global shape and packing —

The geometric summary reports three shape descriptors. Rg (radius of gyration) measures how spread out the Cα atoms are about their centre of mass; compact globular proteins have small Rg, elongated or unfolded ones large. Cα contacts (<8 Å, |i−j|>4) count long-range residue pairs in spatial proximity — high for tightly packed folds, near zero for rods or random coil. The bounding-box extents give the protein's footprint along x, y, z in Å.

Solvent accessibility: the surface area of each residue that a 1.4 Å water probe can touch, in Å². When only backbone atoms are present the absolute values are lower than full-atom SASA (side chains contribute most of the area) and are flagged as backbone-only.

Plot images: a contact map (which residues are close in 3D, as an N×N binary image), a Ramachandran scatter (backbone torsion angles, revealing secondary-structure composition at a glance), and — for AlphaFold structures — a PAE heatmap (pairwise prediction confidence).

— Structural neighborhood —

Foldseek's 3Di representation compresses backbone geometry into a per-residue letter drawn from a learned twenty-state alphabet. It captures the tertiary interaction pattern around each residue — which residues are packed against it in space, regardless of where they are in sequence.

Structural nearest neighbors (via Foldseek easy-search vs the PDB). Reported per hit: target PDB id, E-value, and alignment TM-score. A TM-score above ~0.5 is the conventional threshold for 'same fold'.

— Confidence and disorder —

pLDDT (predicted Local Distance Difference Test) is AlphaFold's per-residue confidence score, ranging from 0 to 100. Values above 90 indicate high confidence (typically well-packed cores); 70–90 is confident; 50–70 low confidence; below 50 usually means the region is disordered or the prediction is unreliable there. AlphaFold stores pLDDT in the mmCIF B-factor column.

For experimental (PDB) structures, the B-factor (temperature fa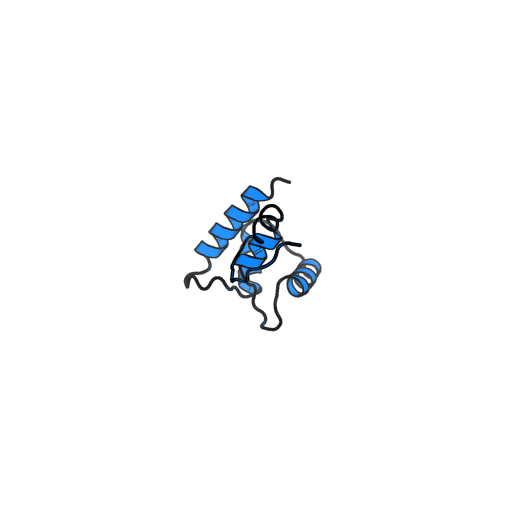ctor) quantifies the positional spread of each atom in the crystal — a combination of thermal vibration and static disorder — in units of Å². High B-factors mark flexible loops or poorly resolved regions; low B-factors mark the rigid, well-ordered core.

Predicted Aligned Error (PAE) is an AlphaFold confidence matrix: entry (i, j) is the expected error in the position of residue j, in ångströms, when the prediction is superimposed on the true structure at residue i. Low PAE within a block of residues means that block is internally rigid and well-predicted; high PAE between two blocks means their relative placement is uncertain even if each block individually is confident.